Protein AF-A0A348VQR5-F1 (afdb_monomer_lite)

Sequence (103 aa):
MIILLLKLSFMTGRDDYFRTAEESLAVFAVPAQEMGIHAGAYFCALDAYFTMVKLTVEANPASPLAFSARLLAGPYTSILYGQDQGRVIPCVGTACYSPVETP

Foldseek 3Di:
DLLVLLLCCLQPVDCVSLVVSVVVLVVCVVVLVVCDPVSVVSVLSVCLNQFAKEKEAQADCPDPQVVVLVVPDDSRYHYYYDHRPQWIWIDTDPDIDDTDNDD

Secondary structure (DSSP, 8-state):
-HHHHHHHHHHH--HHHHHHHHHHHHHHHHHHHHHGGGGHHHHHHHHHHHHPEEEEEES-TTSHHHHHHHHT-STTEEEEE----SEEEEEETTEEPPPB---

Radius of gyration: 15.35 Å; chains: 1; bounding box: 38×21×40 Å

Structure (mmCIF, N/CA/C/O backbone):
data_AF-A0A348VQR5-F1
#
_entry.id   AF-A0A348VQR5-F1
#
loop_
_atom_site.group_PDB
_atom_site.id
_atom_site.type_symbol
_atom_site.label_atom_id
_atom_site.label_alt_id
_atom_site.label_comp_id
_atom_site.label_asym_id
_atom_site.label_entity_id
_atom_site.label_seq_id
_atom_site.pdbx_PDB_ins_code
_atom_site.Cartn_x
_atom_site.Cartn_y
_atom_site.Cartn_z
_atom_site.occupancy
_atom_site.B_iso_or_equiv
_atom_site.auth_seq_id
_atom_site.auth_comp_id
_atom_site.auth_asym_id
_atom_site.auth_atom_id
_atom_site.pdbx_PDB_model_num
ATOM 1 N N . MET A 1 1 ? 3.283 10.428 -9.409 1.00 82.50 1 MET A N 1
ATOM 2 C CA . MET A 1 1 ? 2.043 10.103 -10.150 1.00 82.50 1 MET A CA 1
ATOM 3 C C . MET A 1 1 ? 1.626 8.649 -9.939 1.00 82.50 1 MET A C 1
ATOM 5 O O . MET A 1 1 ? 0.534 8.437 -9.441 1.00 82.50 1 MET A O 1
ATOM 9 N N . ILE A 1 2 ? 2.500 7.669 -10.199 1.00 95.62 2 ILE A N 1
ATOM 10 C CA . ILE A 1 2 ? 2.203 6.227 -10.050 1.00 95.62 2 ILE A CA 1
ATOM 11 C C . ILE A 1 2 ? 1.743 5.848 -8.627 1.00 95.62 2 ILE A C 1
ATOM 13 O O . ILE A 1 2 ? 0.710 5.209 -8.472 1.00 95.62 2 ILE A O 1
ATOM 17 N N . ILE A 1 3 ? 2.418 6.336 -7.576 1.00 95.19 3 ILE A N 1
ATOM 18 C CA . ILE A 1 3 ? 1.999 6.105 -6.174 1.00 95.19 3 ILE A CA 1
ATOM 19 C C . ILE A 1 3 ? 0.555 6.563 -5.912 1.00 95.19 3 ILE A C 1
ATOM 21 O O . ILE A 1 3 ? -0.165 5.933 -5.144 1.00 95.19 3 ILE A O 1
ATOM 25 N N . LEU A 1 4 ? 0.110 7.655 -6.545 1.00 94.44 4 LEU A N 1
ATOM 26 C CA . LEU A 1 4 ? -1.257 8.151 -6.363 1.00 94.44 4 LEU A CA 1
ATOM 27 C C . LEU A 1 4 ? -2.280 7.223 -7.020 1.00 94.44 4 LEU A C 1
ATOM 29 O O . LEU A 1 4 ? -3.331 6.995 -6.434 1.00 94.44 4 LEU A O 1
ATOM 33 N N . LEU A 1 5 ? -1.961 6.661 -8.189 1.00 96.00 5 LEU A N 1
ATOM 34 C CA . LEU A 1 5 ? -2.805 5.661 -8.846 1.00 96.00 5 LEU A CA 1
ATOM 35 C C . LEU A 1 5 ? -2.955 4.414 -7.967 1.00 96.00 5 LEU A C 1
ATOM 37 O O . LEU A 1 5 ? -4.072 3.955 -7.746 1.00 96.00 5 LEU A O 1
ATOM 41 N N . LEU A 1 6 ? -1.859 3.938 -7.370 1.00 95.12 6 LEU A N 1
ATOM 42 C CA . LEU A 1 6 ? -1.905 2.834 -6.408 1.00 95.12 6 LEU A CA 1
ATOM 43 C C . LEU A 1 6 ? -2.809 3.178 -5.217 1.00 95.12 6 LEU A C 1
ATOM 45 O O . LEU A 1 6 ? -3.751 2.441 -4.931 1.00 95.12 6 LEU A O 1
ATOM 49 N N . LYS A 1 7 ? -2.603 4.338 -4.576 1.00 94.12 7 LYS A N 1
ATOM 50 C CA . LYS A 1 7 ? -3.450 4.788 -3.458 1.00 94.12 7 LYS A CA 1
ATOM 51 C C . LYS A 1 7 ? -4.929 4.824 -3.833 1.00 94.12 7 LYS A C 1
ATOM 53 O O . LYS A 1 7 ? -5.744 4.276 -3.096 1.00 94.12 7 LYS A O 1
ATOM 58 N N . LEU A 1 8 ? -5.264 5.420 -4.979 1.00 93.94 8 LEU A N 1
ATOM 59 C CA . LEU A 1 8 ? -6.637 5.490 -5.479 1.00 93.94 8 LEU A CA 1
ATOM 60 C C . LEU A 1 8 ? -7.228 4.102 -5.711 1.00 93.94 8 LEU A C 1
ATOM 62 O O . LEU A 1 8 ? -8.360 3.862 -5.295 1.00 93.94 8 LEU A O 1
ATOM 66 N N . SER A 1 9 ? -6.467 3.178 -6.300 1.00 94.50 9 SER A N 1
ATOM 67 C CA . SER A 1 9 ? -6.899 1.790 -6.465 1.00 94.50 9 SER A CA 1
ATOM 68 C C . SER A 1 9 ? -7.260 1.154 -5.124 1.00 94.50 9 SER A C 1
ATOM 70 O O . SER A 1 9 ? -8.361 0.634 -4.962 1.00 94.50 9 SER A O 1
ATOM 72 N N . PHE A 1 10 ? -6.380 1.254 -4.123 1.00 91.69 10 PHE A N 1
ATOM 73 C CA . PHE A 1 10 ? -6.626 0.666 -2.802 1.00 91.69 10 PHE A CA 1
ATOM 74 C C . PHE A 1 10 ? -7.786 1.327 -2.044 1.00 91.69 10 PHE A C 1
ATOM 76 O O . PHE A 1 10 ? -8.461 0.648 -1.273 1.00 91.69 10 PHE A O 1
ATOM 83 N N . MET A 1 11 ? -8.027 2.626 -2.252 1.00 91.44 11 MET A N 1
ATOM 84 C CA . MET A 1 11 ? -9.141 3.348 -1.622 1.00 91.44 11 MET A CA 1
ATOM 85 C C . MET A 1 11 ? -10.488 3.058 -2.286 1.00 91.44 11 MET A C 1
ATOM 87 O O . MET A 1 11 ? -11.510 3.039 -1.610 1.00 91.44 11 MET A O 1
ATOM 91 N N . THR A 1 12 ? -10.507 2.883 -3.607 1.00 92.31 12 THR A N 1
ATOM 92 C CA . THR A 1 12 ? -11.755 2.796 -4.386 1.00 92.31 12 THR A CA 1
ATOM 93 C C . THR A 1 12 ? -12.108 1.377 -4.820 1.00 92.31 12 THR A C 1
ATOM 95 O O . THR A 1 12 ? -13.230 1.148 -5.260 1.00 92.31 12 THR A O 1
ATOM 98 N N . GLY A 1 13 ? -11.169 0.430 -4.726 1.00 90.00 13 GLY A N 1
ATOM 99 C CA . GLY A 1 13 ? -11.319 -0.920 -5.277 1.00 90.00 13 GLY A CA 1
ATOM 100 C C . GLY A 1 13 ? -11.372 -0.949 -6.807 1.00 90.00 13 GLY A C 1
ATOM 101 O O . GLY A 1 13 ? -11.823 -1.932 -7.385 1.00 90.00 13 GLY A O 1
ATOM 102 N N . ARG A 1 14 ? -10.978 0.145 -7.468 1.00 94.50 14 ARG A N 1
ATOM 103 C CA . ARG A 1 14 ? -11.036 0.279 -8.920 1.00 94.50 14 ARG A CA 1
ATOM 104 C C . ARG A 1 14 ? -9.742 -0.187 -9.575 1.00 94.50 14 ARG A C 1
ATOM 106 O O . ARG A 1 14 ? -8.737 0.526 -9.558 1.00 94.50 14 ARG A O 1
ATOM 113 N N . ASP A 1 15 ? -9.823 -1.335 -10.234 1.00 93.31 15 ASP A N 1
ATOM 114 C CA . ASP A 1 15 ? -8.691 -1.969 -10.915 1.00 93.31 15 ASP A CA 1
ATOM 115 C C . ASP A 1 15 ? -8.119 -1.140 -12.073 1.00 93.31 15 ASP A C 1
ATOM 117 O O . ASP A 1 15 ? -6.959 -1.323 -12.443 1.00 93.31 15 ASP A O 1
ATOM 121 N N . ASP A 1 16 ? -8.879 -0.195 -12.645 1.00 97.00 16 ASP A N 1
ATOM 122 C CA . ASP A 1 16 ? -8.353 0.664 -13.709 1.00 97.00 16 ASP A CA 1
ATOM 123 C C . ASP A 1 16 ? -7.200 1.546 -13.223 1.00 97.00 16 ASP A C 1
ATOM 125 O O . ASP A 1 16 ? -6.224 1.705 -13.951 1.00 97.00 16 ASP A O 1
ATOM 129 N N . TYR A 1 17 ? -7.239 2.023 -11.974 1.00 96.69 17 TYR A N 1
ATOM 130 C CA . TYR A 1 17 ? -6.113 2.761 -11.404 1.00 96.69 17 TYR A CA 1
ATOM 131 C C . TYR A 1 17 ? -4.885 1.871 -11.198 1.00 96.69 17 TYR A C 1
ATOM 133 O O . TYR A 1 17 ? -3.771 2.311 -11.488 1.00 96.69 17 TYR A O 1
ATOM 141 N N . PHE A 1 18 ? -5.072 0.632 -10.728 1.00 95.00 18 PHE A N 1
ATOM 142 C CA . PHE A 1 18 ? -3.968 -0.314 -10.554 1.00 95.00 18 PHE A CA 1
ATOM 143 C C . PHE A 1 18 ? -3.295 -0.629 -11.887 1.00 95.00 18 PHE A C 1
ATOM 145 O O . PHE A 1 18 ? -2.080 -0.500 -12.016 1.00 95.00 18 PHE A O 1
ATOM 152 N N . ARG A 1 19 ? -4.096 -0.958 -12.905 1.00 97.31 19 ARG A N 1
ATOM 153 C CA . ARG A 1 19 ? -3.603 -1.258 -14.250 1.00 97.31 19 ARG A CA 1
ATOM 154 C C . ARG A 1 19 ? -2.861 -0.071 -14.857 1.00 97.31 19 ARG A C 1
ATOM 156 O O . ARG A 1 19 ? -1.762 -0.244 -15.366 1.00 97.31 19 ARG A O 1
ATOM 163 N N . THR A 1 20 ? -3.391 1.148 -14.745 1.00 98.19 20 THR A N 1
ATOM 164 C CA . THR A 1 20 ? -2.671 2.336 -15.231 1.00 98.19 20 THR A CA 1
ATOM 165 C C . THR A 1 20 ? -1.366 2.573 -1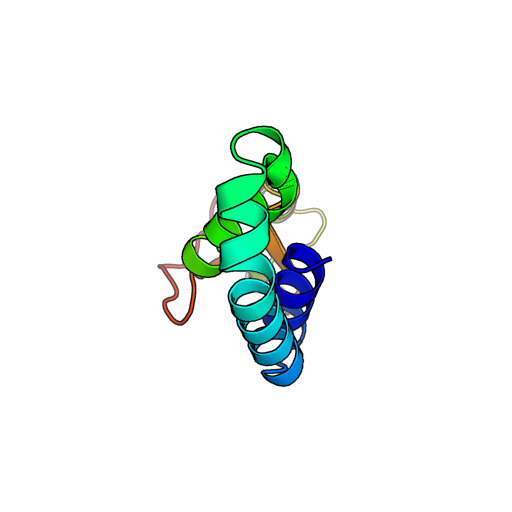4.460 1.00 98.19 20 THR A C 1
ATOM 167 O O . THR A 1 20 ? -0.387 3.045 -15.044 1.00 98.19 20 THR A O 1
ATOM 170 N N . ALA A 1 21 ? -1.309 2.247 -13.163 1.00 96.81 21 ALA A N 1
ATOM 171 C CA . ALA A 1 21 ? -0.067 2.313 -12.392 1.00 96.81 21 ALA A CA 1
ATOM 172 C C . ALA A 1 21 ? 0.970 1.300 -12.903 1.00 96.81 21 ALA A C 1
ATOM 174 O O . ALA A 1 21 ? 2.125 1.670 -13.108 1.00 96.81 21 ALA A O 1
ATOM 175 N N . GLU A 1 22 ? 0.550 0.061 -13.147 1.00 97.50 22 GLU A N 1
ATOM 176 C CA . GLU A 1 22 ? 1.382 -1.018 -13.688 1.00 97.50 22 GLU A CA 1
ATOM 177 C C . GLU A 1 22 ? 1.909 -0.696 -15.091 1.00 97.50 22 GLU A C 1
ATOM 179 O O . GLU A 1 22 ? 3.112 -0.763 -15.333 1.00 97.50 22 GLU A O 1
ATOM 184 N N . GLU A 1 23 ? 1.037 -0.248 -15.996 1.00 98.31 23 GLU A N 1
ATOM 185 C CA . GLU A 1 23 ? 1.415 0.185 -17.344 1.00 98.31 23 GLU A CA 1
ATOM 186 C C . GLU A 1 23 ? 2.419 1.343 -17.293 1.00 98.31 23 GLU A C 1
ATOM 188 O O . GLU A 1 23 ? 3.414 1.349 -18.018 1.00 98.31 23 GLU A O 1
ATOM 193 N N . SER A 1 24 ? 2.207 2.303 -16.388 1.00 97.88 24 SER A N 1
ATOM 194 C CA . SER A 1 24 ? 3.154 3.401 -16.182 1.00 97.88 24 SER A CA 1
ATOM 195 C C . SER A 1 24 ? 4.514 2.886 -15.703 1.00 97.88 24 SER A C 1
ATOM 197 O O . SER A 1 24 ? 5.542 3.331 -16.209 1.00 97.88 24 SER A O 1
ATOM 199 N N . LEU A 1 25 ? 4.551 1.942 -14.755 1.00 97.75 25 LEU A N 1
ATOM 200 C CA . LEU A 1 25 ? 5.806 1.327 -14.305 1.00 97.75 25 LEU A CA 1
ATOM 201 C C . LEU A 1 25 ? 6.524 0.627 -15.463 1.00 97.75 25 LEU A C 1
ATOM 203 O O . LEU A 1 25 ? 7.722 0.831 -15.640 1.00 97.75 25 LEU A O 1
ATOM 207 N N . ALA A 1 26 ? 5.797 -0.120 -16.295 1.00 98.00 26 ALA A N 1
ATOM 208 C CA . ALA A 1 26 ? 6.370 -0.787 -17.459 1.00 98.00 26 ALA A CA 1
ATOM 209 C C . ALA A 1 26 ? 6.982 0.209 -18.463 1.00 98.00 26 ALA A C 1
ATOM 211 O O . ALA A 1 26 ? 8.106 0.007 -18.921 1.00 98.00 26 ALA A O 1
ATOM 212 N N . VAL A 1 27 ? 6.288 1.315 -18.761 1.00 97.75 27 VAL A N 1
ATOM 213 C CA . VAL A 1 27 ? 6.773 2.359 -19.684 1.00 97.75 27 VAL A CA 1
ATOM 214 C C . VAL A 1 27 ? 8.034 3.049 -19.160 1.00 97.75 27 VAL A C 1
ATOM 216 O O . VAL A 1 27 ? 8.953 3.331 -19.929 1.00 97.75 27 VAL A O 1
ATOM 219 N N . PHE A 1 28 ? 8.102 3.321 -17.855 1.00 96.50 28 PHE A N 1
ATOM 220 C CA . PHE A 1 28 ? 9.221 4.057 -17.263 1.00 96.50 28 PHE A CA 1
ATOM 221 C C . PHE A 1 28 ? 10.403 3.178 -16.837 1.00 96.50 28 PHE A C 1
ATOM 223 O O . PHE A 1 28 ? 11.424 3.732 -16.436 1.00 96.50 28 PHE A O 1
ATOM 230 N N . ALA A 1 29 ? 10.321 1.851 -16.965 1.00 96.88 29 ALA A N 1
ATOM 231 C CA . ALA A 1 29 ? 11.366 0.939 -16.502 1.00 96.88 29 ALA A CA 1
ATOM 232 C C . ALA A 1 29 ? 12.742 1.207 -17.134 1.00 96.88 29 ALA A C 1
ATOM 234 O O . ALA A 1 29 ? 13.733 1.346 -16.415 1.00 96.88 29 ALA A O 1
ATOM 235 N N . VAL A 1 30 ? 12.804 1.329 -18.465 1.00 97.19 30 VAL A N 1
ATOM 236 C CA . VAL A 1 30 ? 14.065 1.581 -19.185 1.00 97.19 30 VAL A CA 1
ATOM 237 C C . VAL A 1 30 ? 14.610 2.989 -18.894 1.00 97.19 30 VAL A C 1
ATOM 239 O O . VAL A 1 30 ? 15.747 3.080 -18.431 1.00 97.19 30 VAL A O 1
ATOM 242 N N . PRO A 1 31 ? 13.825 4.081 -19.038 1.00 96.38 31 PRO A N 1
ATOM 243 C CA . PRO A 1 31 ? 14.296 5.416 -18.665 1.00 96.38 31 PRO A CA 1
ATOM 244 C C . PRO A 1 31 ? 14.775 5.512 -17.210 1.00 96.38 31 PRO A C 1
ATOM 246 O O . P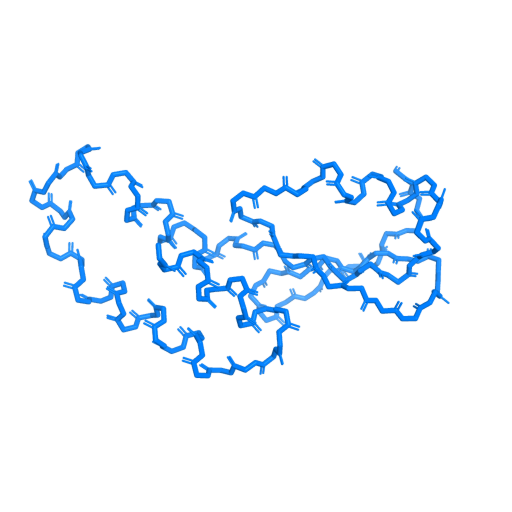RO A 1 31 ? 15.771 6.171 -16.921 1.00 96.38 31 PRO A O 1
ATOM 249 N N . ALA A 1 32 ? 14.095 4.839 -16.277 1.00 96.00 32 ALA A N 1
ATOM 250 C CA . ALA A 1 32 ? 14.483 4.845 -14.872 1.00 96.00 32 ALA A CA 1
ATOM 251 C C . ALA A 1 32 ? 15.833 4.159 -14.631 1.00 96.00 32 ALA A C 1
ATOM 253 O O . ALA A 1 32 ? 16.624 4.633 -13.815 1.00 96.00 32 ALA A O 1
ATOM 254 N N . GLN A 1 33 ? 16.113 3.071 -15.352 1.00 95.06 33 GLN A N 1
ATOM 255 C CA . GLN A 1 33 ? 17.404 2.393 -15.284 1.00 95.06 33 GLN A CA 1
ATOM 256 C C . GLN A 1 33 ? 18.541 3.303 -15.769 1.00 95.06 33 GLN A C 1
ATOM 258 O O . GLN A 1 33 ? 19.579 3.376 -15.113 1.00 95.06 33 GLN A O 1
ATOM 263 N N . GLU A 1 34 ? 18.337 4.032 -16.868 1.00 96.81 34 GLU A N 1
ATOM 264 C CA . GLU A 1 34 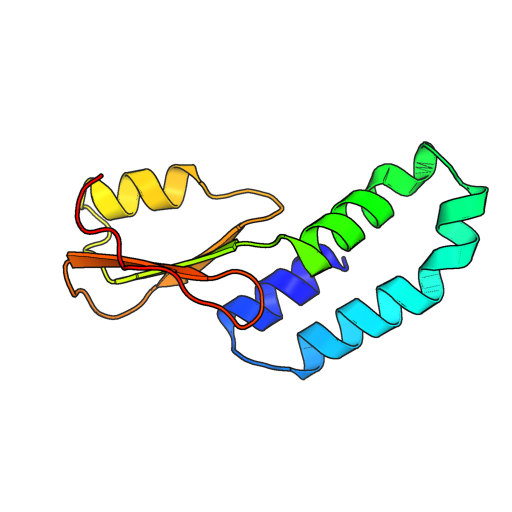? 19.322 4.977 -17.417 1.00 96.81 34 GLU A CA 1
ATOM 265 C C . GLU A 1 34 ? 19.567 6.171 -16.486 1.00 96.81 34 GLU A C 1
ATOM 267 O O . GLU 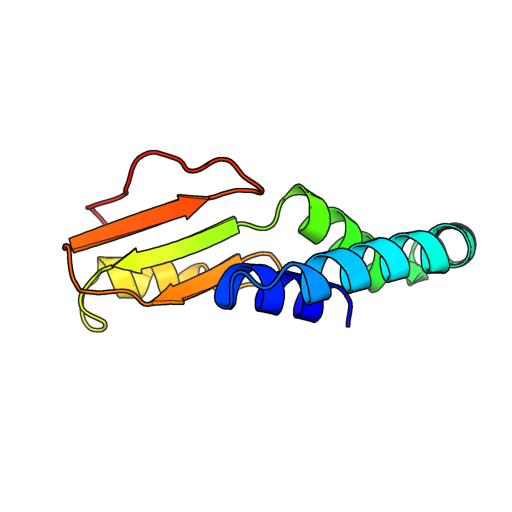A 1 34 ? 20.700 6.614 -16.305 1.00 96.81 34 GLU A O 1
ATOM 272 N N . MET A 1 35 ? 18.508 6.670 -15.847 1.00 95.69 35 MET A N 1
ATOM 273 C CA . MET A 1 35 ? 18.583 7.752 -14.862 1.00 95.69 35 MET A CA 1
ATOM 274 C C . MET A 1 35 ? 19.265 7.334 -13.548 1.00 95.69 35 MET A C 1
ATOM 276 O O . MET A 1 35 ? 19.708 8.200 -12.784 1.00 95.69 35 MET A O 1
ATOM 280 N N . GLY A 1 36 ? 19.325 6.031 -13.250 1.00 93.50 36 GLY A N 1
ATOM 281 C CA . GLY A 1 36 ? 19.931 5.492 -12.036 1.00 93.50 36 GLY A CA 1
ATOM 282 C C . GLY A 1 36 ? 19.373 6.149 -10.769 1.00 93.50 36 GLY A C 1
ATOM 2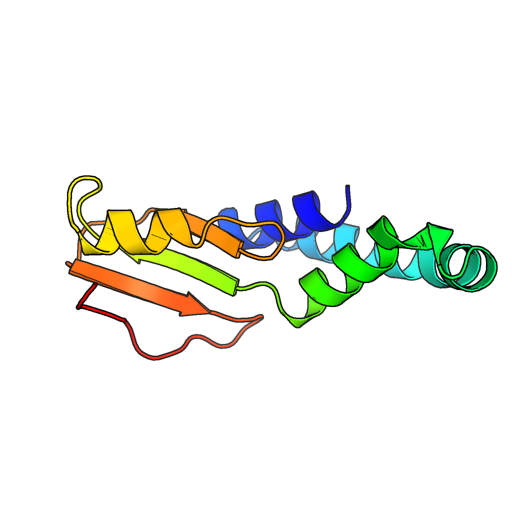83 O O . GLY A 1 36 ? 18.164 6.180 -10.541 1.00 93.50 36 GLY A O 1
ATOM 284 N N . ILE A 1 37 ? 20.251 6.726 -9.943 1.00 91.25 37 ILE A N 1
ATOM 285 C CA . ILE A 1 37 ? 19.872 7.358 -8.665 1.00 91.25 37 ILE A CA 1
ATOM 286 C C . ILE A 1 37 ? 18.872 8.517 -8.821 1.00 91.25 37 ILE A C 1
ATOM 288 O O . ILE A 1 37 ? 18.114 8.816 -7.898 1.00 91.25 37 ILE A O 1
ATOM 292 N N . HIS A 1 38 ? 18.815 9.153 -9.994 1.00 94.81 38 HIS A N 1
ATOM 293 C CA . HIS A 1 38 ? 17.885 10.252 -10.250 1.00 94.81 38 HIS A CA 1
ATOM 294 C C . HIS A 1 38 ? 16.442 9.777 -10.466 1.00 94.81 38 HIS A C 1
ATOM 296 O O . HIS A 1 38 ? 15.512 10.574 -10.346 1.00 94.81 38 HIS A O 1
ATOM 302 N N . ALA A 1 39 ? 16.222 8.480 -10.704 1.00 95.31 39 ALA A N 1
ATOM 303 C CA . ALA A 1 39 ? 14.895 7.883 -10.828 1.00 95.31 39 ALA A CA 1
ATOM 304 C C . ALA A 1 39 ? 14.258 7.515 -9.476 1.00 95.31 39 ALA A C 1
ATOM 306 O O . ALA A 1 39 ? 13.392 6.644 -9.413 1.00 95.31 39 ALA A O 1
ATOM 307 N N . GLY A 1 40 ? 14.639 8.179 -8.379 1.00 93.44 40 GLY A N 1
ATOM 308 C CA . GLY A 1 40 ? 14.127 7.870 -7.038 1.00 93.44 40 GLY A CA 1
ATOM 309 C C . GLY A 1 40 ? 12.596 7.806 -6.968 1.00 93.44 40 GLY A C 1
ATOM 310 O O . GLY A 1 40 ? 12.043 6.879 -6.389 1.00 93.44 40 GLY A O 1
ATOM 311 N N . ALA A 1 41 ? 11.890 8.717 -7.645 1.00 92.81 41 ALA A N 1
ATOM 312 C CA . ALA A 1 41 ? 10.426 8.699 -7.688 1.00 92.81 41 ALA A CA 1
ATOM 313 C C . ALA A 1 41 ? 9.843 7.442 -8.365 1.00 92.81 41 ALA A C 1
ATOM 315 O O . ALA A 1 41 ? 8.779 6.975 -7.955 1.00 92.81 41 ALA A O 1
ATOM 316 N N . TYR A 1 42 ? 10.522 6.901 -9.382 1.00 95.81 42 TYR A N 1
ATOM 317 C CA . TYR A 1 42 ? 10.146 5.638 -10.019 1.00 95.81 42 TYR A CA 1
ATOM 318 C C . TYR A 1 42 ? 10.358 4.472 -9.056 1.00 95.81 42 TYR A C 1
ATOM 320 O O . TYR A 1 42 ? 9.435 3.695 -8.840 1.00 95.81 42 TYR A O 1
ATOM 328 N N . PHE A 1 43 ? 11.528 4.385 -8.418 1.00 95.31 43 PHE A N 1
ATOM 329 C CA . PHE A 1 43 ? 11.821 3.285 -7.499 1.00 95.31 43 PHE A CA 1
ATOM 330 C C . PHE A 1 43 ? 10.932 3.307 -6.253 1.00 95.31 43 PHE A C 1
ATOM 332 O O . PHE A 1 43 ? 10.471 2.252 -5.834 1.00 95.31 43 PHE A O 1
ATOM 339 N N . CYS A 1 44 ? 10.583 4.485 -5.726 1.00 94.56 44 CYS A N 1
ATOM 340 C CA . CYS A 1 44 ? 9.569 4.596 -4.676 1.00 94.56 44 CYS A CA 1
ATOM 341 C C . CYS A 1 44 ? 8.196 4.098 -5.152 1.00 94.56 44 CYS A C 1
ATOM 343 O O . CYS A 1 44 ? 7.455 3.482 -4.395 1.00 94.56 44 CYS A O 1
ATOM 345 N N . ALA A 1 45 ? 7.823 4.371 -6.405 1.00 95.38 45 ALA A N 1
ATOM 346 C CA . ALA A 1 45 ? 6.563 3.882 -6.952 1.00 95.38 45 ALA A CA 1
ATOM 347 C C . ALA A 1 45 ? 6.562 2.370 -7.203 1.00 95.38 45 ALA A C 1
ATOM 349 O O . ALA A 1 45 ? 5.535 1.728 -7.001 1.00 95.38 45 ALA A O 1
ATOM 350 N N . LEU A 1 46 ? 7.697 1.818 -7.626 1.00 95.75 46 LEU A N 1
ATOM 351 C CA . LEU A 1 46 ? 7.881 0.386 -7.814 1.00 95.75 46 LEU A CA 1
ATOM 352 C C . LEU A 1 46 ? 7.848 -0.357 -6.473 1.00 95.75 46 LEU A C 1
ATOM 354 O O . LEU A 1 46 ? 7.196 -1.387 -6.371 1.00 95.75 46 LEU A O 1
ATOM 358 N N . ASP A 1 47 ? 8.488 0.188 -5.437 1.00 94.56 47 ASP A N 1
ATOM 359 C CA . ASP A 1 47 ? 8.389 -0.343 -4.075 1.00 94.56 47 ASP A CA 1
ATOM 360 C C . ASP A 1 47 ? 6.928 -0.328 -3.607 1.00 94.56 47 ASP A C 1
ATOM 362 O O . ASP A 1 47 ? 6.364 -1.371 -3.287 1.00 94.56 47 ASP A O 1
ATOM 366 N N . ALA A 1 48 ? 6.256 0.821 -3.731 1.00 94.94 48 ALA A N 1
ATOM 367 C CA . ALA A 1 48 ? 4.837 0.954 -3.413 1.00 94.94 48 ALA A CA 1
ATOM 368 C C . ALA A 1 48 ? 3.944 -0.070 -4.140 1.00 94.94 48 ALA A C 1
ATOM 370 O O . ALA A 1 48 ? 2.979 -0.552 -3.554 1.00 94.94 48 ALA A O 1
ATOM 371 N N . TYR A 1 49 ? 4.234 -0.410 -5.398 1.00 95.12 49 TYR A N 1
ATOM 372 C CA . TYR A 1 49 ? 3.461 -1.404 -6.150 1.00 95.12 49 TYR A CA 1
ATOM 373 C C . TYR A 1 49 ? 3.459 -2.775 -5.457 1.00 95.12 49 TYR A C 1
ATOM 375 O O . TYR A 1 49 ? 2.419 -3.428 -5.403 1.00 95.12 49 TYR A O 1
ATOM 383 N N . PHE A 1 50 ? 4.589 -3.180 -4.873 1.00 92.88 50 PHE A N 1
ATOM 384 C CA . PHE A 1 50 ? 4.715 -4.468 -4.188 1.00 92.88 50 PHE A CA 1
ATOM 385 C C . PHE A 1 50 ? 4.381 -4.408 -2.696 1.00 92.88 50 PHE A C 1
ATOM 387 O O . PHE A 1 50 ? 3.903 -5.397 -2.141 1.00 92.88 50 PHE A O 1
ATOM 394 N N . THR A 1 51 ? 4.652 -3.282 -2.033 1.00 93.06 51 THR A N 1
ATOM 395 C CA . THR A 1 51 ? 4.696 -3.213 -0.564 1.00 93.06 51 THR A CA 1
ATOM 396 C C . THR A 1 51 ? 3.654 -2.286 0.054 1.00 93.06 51 THR A C 1
ATOM 398 O O . THR A 1 51 ? 3.559 -2.224 1.280 1.00 93.06 51 THR A O 1
ATOM 401 N N . MET A 1 52 ? 2.839 -1.585 -0.749 1.00 94.50 52 MET A N 1
ATOM 402 C CA . MET A 1 52 ? 1.846 -0.655 -0.209 1.00 94.50 52 MET A CA 1
ATOM 403 C C . MET A 1 52 ? 0.868 -1.354 0.738 1.00 94.50 52 MET A C 1
ATOM 405 O O . MET A 1 52 ? 0.203 -2.333 0.391 1.00 94.50 52 MET A O 1
ATOM 409 N N . VAL A 1 53 ? 0.746 -0.780 1.933 1.00 95.69 53 VAL A N 1
ATOM 410 C CA . VAL A 1 53 ? -0.177 -1.225 2.972 1.00 95.69 53 VAL A CA 1
ATOM 411 C C . VAL A 1 53 ? -1.490 -0.467 2.826 1.00 95.69 53 VAL A C 1
ATOM 413 O O . VAL A 1 53 ? -1.527 0.764 2.876 1.00 95.69 53 VAL A O 1
ATOM 416 N N . LYS A 1 54 ? -2.595 -1.194 2.700 1.00 96.06 54 LYS A N 1
ATOM 417 C CA . LYS A 1 54 ? -3.945 -0.658 2.867 1.00 96.06 54 LYS A CA 1
ATOM 418 C C . LYS A 1 54 ? -4.384 -0.860 4.313 1.00 96.06 54 LYS A C 1
ATOM 420 O O . LYS A 1 54 ? -4.504 -1.996 4.759 1.00 96.06 54 LYS A O 1
ATOM 425 N N . LEU A 1 55 ? -4.672 0.224 5.023 1.00 96.81 55 LEU A N 1
ATOM 426 C CA . LEU A 1 55 ? -5.304 0.202 6.339 1.00 96.81 55 LEU A CA 1
ATOM 427 C C . LEU A 1 55 ? -6.791 0.507 6.179 1.00 96.81 55 LEU A C 1
ATOM 429 O O . LEU A 1 55 ? -7.161 1.623 5.816 1.00 96.81 55 LEU A O 1
ATOM 433 N N . THR A 1 56 ? -7.640 -0.475 6.469 1.00 97.25 56 THR A N 1
ATOM 434 C CA . THR A 1 56 ? -9.081 -0.240 6.612 1.00 97.25 56 THR A CA 1
ATOM 435 C C . THR A 1 56 ? -9.356 0.093 8.071 1.00 97.25 56 THR A C 1
ATOM 437 O O . THR A 1 56 ? -9.256 -0.776 8.933 1.00 97.25 56 THR A O 1
ATOM 440 N N . VAL A 1 57 ? -9.629 1.362 8.357 1.00 97.69 57 VAL A N 1
ATOM 441 C CA . VAL A 1 57 ? -9.881 1.886 9.699 1.00 97.69 57 VAL A CA 1
ATOM 442 C C . VAL A 1 57 ? -11.378 1.813 9.970 1.00 97.69 57 VAL A C 1
ATOM 444 O O . VAL A 1 57 ? -12.154 2.658 9.525 1.00 97.69 57 VAL A O 1
ATOM 447 N N . GLU A 1 58 ? -11.769 0.779 10.703 1.00 97.88 58 GLU A N 1
ATOM 448 C CA . GLU A 1 58 ? -13.124 0.510 11.182 1.00 97.88 58 GLU A CA 1
ATOM 449 C C . GLU A 1 58 ? -13.184 0.828 12.680 1.00 97.88 58 GLU A C 1
ATOM 451 O O . GLU A 1 58 ? -13.521 -0.017 13.503 1.00 97.88 58 GLU A O 1
ATOM 456 N N . ALA A 1 59 ? -12.773 2.040 13.049 1.00 97.38 59 ALA A N 1
ATOM 457 C CA . ALA A 1 59 ? -12.705 2.503 14.429 1.00 97.38 59 ALA A CA 1
ATOM 458 C C . ALA A 1 59 ? -13.186 3.954 14.520 1.00 97.38 59 ALA A C 1
ATOM 460 O O . ALA A 1 59 ? -12.983 4.735 13.584 1.00 97.38 59 ALA A O 1
ATOM 461 N N . ASN A 1 60 ? -13.767 4.341 15.660 1.00 95.94 60 ASN A N 1
ATOM 462 C CA . ASN A 1 60 ? -14.157 5.726 15.922 1.00 95.94 60 ASN A CA 1
ATOM 463 C C . ASN A 1 60 ? -13.002 6.701 15.582 1.00 95.94 60 ASN A C 1
ATOM 465 O O . ASN A 1 60 ? -11.898 6.517 16.105 1.00 95.94 60 ASN A O 1
ATOM 469 N N . PRO A 1 61 ? -13.220 7.764 14.782 1.00 93.31 61 PRO A N 1
ATOM 470 C CA . PRO A 1 61 ? -12.162 8.701 14.392 1.00 93.31 61 PRO A CA 1
ATOM 471 C C . PRO A 1 61 ? -11.468 9.426 15.555 1.00 93.31 61 PRO A C 1
ATOM 473 O O . PRO A 1 61 ? -10.366 9.939 15.368 1.00 93.31 61 PRO A O 1
ATOM 476 N N . ALA A 1 62 ? -12.083 9.504 16.734 1.00 94.12 62 ALA A N 1
ATOM 477 C CA . ALA A 1 62 ? -11.486 10.068 17.945 1.00 94.12 62 ALA A CA 1
ATOM 478 C C . ALA A 1 62 ? -10.796 9.015 18.834 1.00 94.12 62 ALA A C 1
ATOM 480 O O . ALA A 1 62 ? -10.177 9.376 19.832 1.00 94.12 62 ALA A O 1
ATOM 481 N N . SER A 1 63 ? -10.884 7.724 18.492 1.00 96.56 63 SER A N 1
ATOM 482 C CA . SER A 1 63 ? -10.250 6.655 19.269 1.00 96.56 63 SER A CA 1
ATOM 483 C C . SER A 1 63 ? -8.718 6.693 19.170 1.00 96.56 63 SER A C 1
ATOM 485 O O . SER A 1 63 ? -8.171 7.095 18.134 1.00 96.56 63 SER A O 1
ATOM 487 N N . PRO A 1 64 ? -8.008 6.202 20.205 1.00 97.38 64 PRO A N 1
ATOM 488 C CA . PRO A 1 64 ? -6.561 6.017 20.147 1.00 97.38 64 PRO A CA 1
ATOM 489 C C . PRO A 1 64 ? -6.123 5.117 18.983 1.00 97.38 64 PRO A C 1
ATOM 491 O O . PRO A 1 64 ? -5.143 5.429 18.320 1.00 97.38 64 PRO A O 1
ATOM 494 N N . LEU A 1 65 ? -6.889 4.067 18.667 1.00 97.00 65 LEU A N 1
ATOM 495 C CA . LEU A 1 65 ? -6.592 3.156 17.557 1.00 97.00 65 LEU A CA 1
ATOM 496 C C . LEU A 1 65 ? -6.630 3.873 16.195 1.00 97.00 65 LEU A C 1
ATOM 498 O O . LEU A 1 65 ? -5.693 3.765 15.403 1.00 97.00 65 LEU A O 1
ATOM 502 N N . ALA A 1 66 ? -7.675 4.667 15.928 1.00 96.38 66 ALA A N 1
ATOM 503 C CA . ALA A 1 66 ? -7.755 5.464 14.701 1.00 96.38 66 ALA A CA 1
ATOM 504 C C . ALA A 1 66 ? -6.672 6.556 14.652 1.00 96.38 66 ALA A C 1
ATOM 506 O O . ALA A 1 66 ? -6.189 6.916 13.577 1.00 96.38 66 ALA A O 1
ATOM 507 N N . PHE A 1 67 ? -6.272 7.098 15.806 1.00 96.44 67 PHE A N 1
ATOM 508 C CA . PHE A 1 67 ? -5.140 8.015 15.898 1.00 96.44 67 PHE A CA 1
ATOM 509 C C . PHE A 1 67 ? -3.816 7.330 15.530 1.00 96.44 67 PHE A C 1
ATOM 511 O O . PHE A 1 67 ? -3.151 7.824 14.620 1.00 96.44 67 PHE A O 1
ATOM 518 N N . SER A 1 68 ? -3.491 6.176 16.124 1.00 96.38 68 SER A N 1
ATOM 519 C CA . SER A 1 68 ? -2.310 5.372 15.768 1.00 96.38 68 SER A CA 1
ATOM 520 C C . SER A 1 68 ? -2.284 5.037 14.275 1.00 96.38 68 SER A C 1
ATOM 522 O O . SER A 1 68 ? -1.278 5.269 13.608 1.00 96.38 68 SER A O 1
ATOM 524 N N . ALA A 1 69 ? -3.407 4.586 13.706 1.00 95.88 69 ALA A N 1
ATOM 525 C CA . ALA A 1 69 ? -3.493 4.268 12.280 1.00 95.88 69 ALA A CA 1
ATOM 526 C C . ALA A 1 69 ? -3.207 5.481 11.376 1.00 95.88 69 ALA A C 1
ATOM 528 O O . ALA A 1 69 ? -2.545 5.348 10.347 1.00 95.88 69 ALA A O 1
ATOM 529 N N . ARG A 1 70 ? -3.655 6.685 11.760 1.00 94.25 70 ARG A N 1
ATOM 530 C CA . ARG A 1 70 ? -3.358 7.923 11.016 1.00 94.25 70 ARG A CA 1
ATOM 531 C C . ARG A 1 70 ? -1.894 8.330 11.092 1.00 94.25 70 ARG A C 1
ATOM 533 O O . ARG A 1 70 ? -1.398 8.904 10.128 1.00 94.25 70 ARG A O 1
ATOM 540 N N . LEU A 1 71 ? -1.198 8.033 12.190 1.00 94.75 71 LEU A N 1
ATOM 541 C CA . LEU A 1 71 ? 0.243 8.292 12.290 1.00 94.75 71 LEU A CA 1
ATOM 542 C C . LEU A 1 71 ? 1.056 7.444 11.302 1.00 94.75 71 LEU A C 1
ATOM 544 O O . LEU A 1 71 ? 2.155 7.840 10.927 1.00 94.75 71 LEU A O 1
ATOM 548 N N . LEU A 1 72 ? 0.500 6.325 10.828 1.00 92.19 72 LEU A N 1
ATOM 549 C CA . LEU A 1 72 ? 1.095 5.493 9.779 1.00 92.19 72 LEU A CA 1
ATOM 550 C C . LEU A 1 72 ? 0.834 6.027 8.360 1.00 92.19 72 LEU A C 1
ATOM 552 O O . LEU A 1 72 ? 1.250 5.399 7.382 1.00 92.19 72 LEU A O 1
ATOM 556 N N . ALA A 1 73 ? 0.142 7.163 8.210 1.00 88.94 73 ALA A N 1
ATOM 557 C CA . ALA A 1 73 ? -0.066 7.784 6.910 1.00 88.94 73 ALA A CA 1
ATOM 558 C C . ALA A 1 73 ? 1.283 8.171 6.285 1.00 88.94 73 ALA A C 1
ATOM 560 O O . ALA A 1 73 ? 2.040 8.975 6.823 1.00 88.94 73 ALA A O 1
ATOM 561 N N . GLY A 1 74 ? 1.572 7.616 5.110 1.00 85.31 74 GLY A N 1
ATOM 562 C CA . GLY A 1 74 ? 2.844 7.818 4.426 1.00 85.31 74 GLY A CA 1
ATOM 563 C C . GLY A 1 74 ? 2.757 7.525 2.930 1.00 85.31 74 GLY A C 1
ATOM 564 O O . GLY A 1 74 ? 1.670 7.255 2.406 1.00 85.31 74 GLY A O 1
ATOM 565 N N . PRO A 1 75 ? 3.883 7.594 2.199 1.00 80.44 75 PRO A N 1
ATOM 566 C CA . PRO A 1 75 ? 3.925 7.317 0.763 1.00 80.44 75 PRO A CA 1
ATOM 567 C C . PRO A 1 75 ? 3.396 5.923 0.407 1.00 80.44 75 PRO A C 1
ATOM 569 O O . PRO A 1 75 ? 2.688 5.786 -0.589 1.00 80.44 75 PRO A O 1
ATOM 572 N N . TYR A 1 76 ? 3.658 4.933 1.264 1.00 89.19 76 TYR A N 1
ATOM 573 C CA . TYR A 1 76 ? 3.337 3.516 1.047 1.00 89.19 76 TYR A CA 1
ATOM 574 C C . TYR A 1 76 ? 2.155 3.023 1.880 1.00 89.19 76 TYR A C 1
ATOM 576 O O . TYR A 1 76 ? 1.949 1.823 2.016 1.00 89.19 76 TYR A O 1
ATOM 584 N N . THR A 1 77 ? 1.357 3.950 2.409 1.00 94.25 77 THR A N 1
ATOM 585 C CA . THR A 1 77 ? 0.145 3.625 3.159 1.00 94.25 77 THR A CA 1
ATOM 586 C C . THR A 1 77 ? -1.057 4.255 2.473 1.00 94.25 77 THR A C 1
ATOM 588 O O . THR A 1 77 ? -1.060 5.452 2.160 1.00 94.25 77 THR A O 1
ATOM 591 N N . SER A 1 78 ? -2.089 3.451 2.255 1.00 95.00 78 SER A N 1
ATOM 592 C CA . SER A 1 78 ? -3.413 3.886 1.827 1.00 95.00 78 SER A CA 1
ATOM 593 C C . SER A 1 78 ? -4.395 3.668 2.975 1.00 95.00 78 SER A C 1
ATOM 595 O O . SER A 1 78 ? -4.428 2.585 3.550 1.00 95.00 78 SER A O 1
ATOM 597 N N . ILE A 1 79 ? -5.165 4.694 3.341 1.00 95.06 79 ILE A N 1
ATOM 598 C CA . ILE A 1 79 ? -6.124 4.621 4.451 1.00 95.06 79 ILE A CA 1
ATOM 599 C C . ILE A 1 79 ? -7.537 4.707 3.884 1.00 95.06 79 ILE A C 1
ATOM 601 O O . ILE A 1 79 ? -7.882 5.670 3.199 1.00 95.06 79 ILE A O 1
ATOM 605 N N . LEU A 1 80 ? -8.347 3.706 4.210 1.00 95.06 80 LEU A N 1
ATOM 606 C CA . LEU A 1 80 ? -9.769 3.634 3.905 1.00 95.06 80 LEU A CA 1
ATOM 607 C C . LEU A 1 80 ? -10.547 3.632 5.222 1.00 95.06 80 LEU A C 1
ATOM 609 O O . LEU A 1 80 ? -10.238 2.844 6.107 1.00 95.06 80 LEU A O 1
ATOM 613 N N . TYR A 1 81 ? -11.554 4.489 5.358 1.00 94.44 81 TYR A N 1
ATOM 614 C CA . TYR A 1 81 ? -12.417 4.504 6.542 1.00 94.44 81 TYR A CA 1
ATOM 615 C C . TYR A 1 81 ? -13.678 3.677 6.297 1.00 94.44 81 TYR A C 1
ATOM 617 O O . TYR A 1 81 ? -14.291 3.783 5.234 1.00 94.44 81 TYR A O 1
ATOM 625 N N . GLY A 1 82 ? -14.052 2.867 7.285 1.00 93.19 82 GLY A N 1
ATOM 626 C CA . GLY A 1 82 ? -15.248 2.028 7.272 1.00 93.19 82 GLY A CA 1
ATOM 627 C C . GLY A 1 82 ? -16.168 2.298 8.463 1.00 93.19 82 GLY A C 1
ATOM 628 O O . GLY A 1 82 ? -15.996 3.270 9.198 1.00 93.19 82 GLY A O 1
ATOM 629 N N . GLN A 1 83 ? -17.165 1.431 8.643 1.00 95.56 83 GLN A N 1
ATOM 630 C CA . GLN A 1 83 ? -18.051 1.477 9.810 1.00 95.56 83 GLN A CA 1
ATOM 631 C C . GLN A 1 83 ? -17.280 1.119 11.081 1.00 95.56 83 GLN A C 1
ATOM 633 O O . GLN A 1 83 ? -16.414 0.250 11.043 1.00 95.56 83 GLN A O 1
ATOM 638 N N . ASP A 1 84 ? -17.606 1.769 12.198 1.00 96.94 84 ASP A N 1
ATOM 639 C CA . ASP A 1 84 ? -16.936 1.530 13.477 1.00 96.94 84 ASP A CA 1
ATOM 640 C C . ASP A 1 84 ? -17.228 0.114 13.998 1.00 96.94 84 ASP A C 1
ATOM 642 O O . ASP A 1 84 ? -18.359 -0.223 14.345 1.00 96.94 84 ASP A O 1
ATOM 646 N N . GLN A 1 85 ? -16.188 -0.713 14.023 1.00 97.19 85 GLN A N 1
ATOM 647 C CA . GLN A 1 85 ? -16.158 -2.073 14.558 1.00 97.19 85 GLN A CA 1
ATOM 648 C C . GLN A 1 85 ? -15.011 -2.235 15.573 1.00 97.19 85 GLN A C 1
ATOM 650 O O . GLN A 1 85 ? -14.653 -3.358 15.918 1.00 97.19 85 GLN A O 1
ATOM 655 N N . GLY A 1 86 ? -14.413 -1.128 16.034 1.00 97.00 86 GLY A N 1
ATOM 656 C CA . GLY A 1 86 ? -13.298 -1.132 16.981 1.00 97.00 86 GLY A CA 1
ATOM 657 C C . GLY A 1 86 ? -12.003 -1.773 16.468 1.00 97.00 86 GLY A C 1
ATOM 658 O O . GLY A 1 86 ? -11.227 -2.265 17.281 1.00 97.00 86 GLY A O 1
ATOM 659 N N . ARG A 1 87 ? -11.753 -1.794 15.150 1.00 98.00 87 ARG A N 1
ATOM 660 C CA . ARG A 1 87 ? -10.598 -2.506 14.571 1.00 98.00 87 ARG A CA 1
ATOM 661 C C . ARG A 1 87 ? -9.953 -1.796 13.382 1.00 98.00 87 ARG A C 1
ATOM 663 O O . ARG A 1 87 ? -10.565 -0.972 12.705 1.00 98.00 87 ARG A O 1
ATOM 670 N N . VAL A 1 88 ? -8.712 -2.165 13.087 1.00 98.12 88 V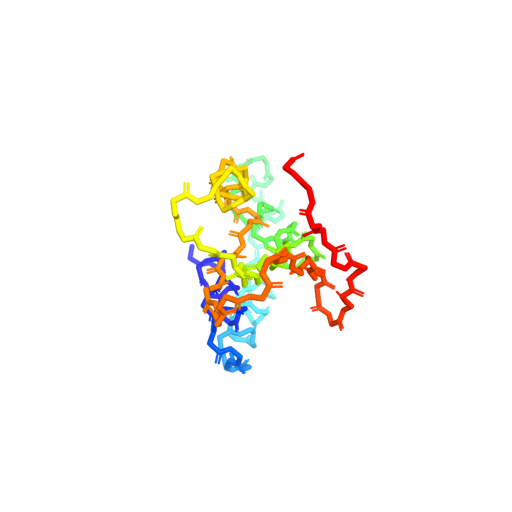AL A N 1
ATOM 671 C CA . VAL A 1 88 ? -7.991 -1.781 11.866 1.00 98.12 88 VAL A CA 1
ATOM 672 C C . VAL A 1 88 ? -7.558 -3.043 11.134 1.00 98.12 88 VAL A C 1
ATOM 674 O O . VAL A 1 88 ? -6.952 -3.925 11.734 1.00 98.12 88 VAL A O 1
ATOM 677 N N . ILE A 1 89 ? -7.853 -3.134 9.838 1.00 97.81 89 ILE A N 1
ATOM 678 C CA . ILE A 1 89 ? -7.496 -4.287 9.003 1.00 97.81 89 ILE A CA 1
ATOM 679 C C . ILE A 1 89 ? -6.361 -3.876 8.056 1.00 97.81 89 ILE A C 1
ATOM 681 O O . ILE A 1 89 ? -6.611 -3.093 7.130 1.00 97.81 89 ILE A O 1
ATOM 685 N N . PRO A 1 90 ? -5.129 -4.377 8.258 1.00 96.25 90 PRO A N 1
ATOM 686 C CA . PRO A 1 90 ? -4.033 -4.166 7.329 1.00 96.25 90 PRO A CA 1
ATOM 687 C C . PRO A 1 90 ? -4.072 -5.195 6.196 1.00 96.25 90 PRO A C 1
ATOM 689 O O . PRO A 1 90 ? -4.241 -6.392 6.429 1.00 96.25 90 PRO A O 1
ATOM 692 N N . CYS A 1 91 ? -3.855 -4.738 4.967 1.00 95.00 91 CYS A N 1
ATOM 693 C CA . CYS A 1 91 ? -3.685 -5.591 3.796 1.00 95.00 91 CYS A CA 1
ATOM 694 C C . CYS A 1 91 ? -2.473 -5.143 2.975 1.00 95.00 91 CYS A C 1
ATOM 696 O O . CYS A 1 91 ? -2.195 -3.948 2.896 1.00 95.00 91 CYS A O 1
ATOM 698 N N . VAL A 1 92 ? -1.793 -6.087 2.331 1.00 92.19 92 VAL A N 1
ATOM 699 C CA . VAL A 1 92 ? -0.727 -5.847 1.347 1.00 92.19 92 VAL A CA 1
ATOM 700 C C . VAL A 1 92 ? -1.078 -6.636 0.091 1.00 92.19 92 VAL A C 1
ATOM 702 O O . VAL A 1 92 ? -1.297 -7.848 0.147 1.00 92.19 92 VAL A O 1
ATOM 705 N N . GLY A 1 93 ? -1.194 -5.941 -1.042 1.00 84.94 93 GLY A N 1
ATOM 706 C CA . GLY A 1 93 ? -1.728 -6.533 -2.270 1.00 84.94 93 GLY A CA 1
ATOM 707 C C . GLY A 1 93 ? -3.123 -7.132 -2.046 1.00 84.94 93 GLY A C 1
ATOM 708 O O . GLY A 1 93 ? -4.041 -6.443 -1.597 1.00 84.94 93 GLY A O 1
ATOM 709 N N . THR A 1 94 ? -3.277 -8.424 -2.341 1.00 84.81 94 THR A N 1
ATOM 710 C CA . THR A 1 94 ? -4.534 -9.174 -2.172 1.00 84.81 94 THR A CA 1
ATOM 711 C C . THR A 1 94 ? -4.665 -9.867 -0.813 1.00 84.81 94 THR A C 1
ATOM 713 O O . THR A 1 94 ? -5.709 -10.456 -0.534 1.00 84.81 94 THR A O 1
ATOM 716 N N . ALA A 1 95 ? -3.631 -9.830 0.031 1.00 92.81 95 ALA A N 1
ATOM 717 C CA . ALA A 1 95 ? -3.620 -10.501 1.325 1.00 92.81 95 ALA A CA 1
ATOM 718 C C . ALA A 1 95 ? -3.957 -9.520 2.452 1.00 92.81 95 ALA A C 1
ATOM 720 O O . ALA A 1 95 ? -3.392 -8.430 2.525 1.00 92.81 95 ALA A O 1
ATOM 721 N N . CYS A 1 96 ? -4.848 -9.924 3.356 1.00 95.25 96 CYS A N 1
ATOM 722 C CA . CYS A 1 96 ? -5.153 -9.183 4.576 1.00 95.25 96 CYS A CA 1
ATOM 723 C C . CYS A 1 96 ? -4.696 -9.973 5.799 1.00 95.25 96 CYS A C 1
ATOM 725 O O . CYS A 1 96 ? -4.768 -11.203 5.824 1.00 95.25 96 CYS A O 1
ATOM 727 N N . TYR A 1 97 ? -4.225 -9.249 6.803 1.00 95.81 97 TYR A N 1
ATOM 728 C CA . TYR A 1 97 ? -3.754 -9.807 8.062 1.00 95.81 97 TYR A CA 1
ATOM 729 C C . TYR A 1 97 ? -4.845 -9.724 9.130 1.00 95.81 97 TYR A C 1
ATOM 731 O O . TYR A 1 97 ? -5.890 -9.096 8.934 1.00 95.81 97 TYR A O 1
ATOM 739 N N . SER A 1 98 ? -4.589 -10.363 10.273 1.00 96.88 98 SER A N 1
ATOM 740 C CA . SER A 1 98 ? -5.477 -10.299 11.431 1.00 96.88 98 SER A CA 1
ATOM 741 C C . SER A 1 98 ? -5.773 -8.844 11.821 1.00 96.88 98 SER A C 1
ATOM 743 O O . SER A 1 98 ? -4.846 -8.027 11.837 1.00 96.88 98 SER A O 1
ATOM 745 N N . PRO A 1 99 ? -7.035 -8.510 12.147 1.00 97.44 99 PRO A N 1
ATOM 746 C CA . PRO A 1 99 ? -7.385 -7.179 12.616 1.00 97.44 99 PRO A CA 1
ATOM 747 C C . PRO A 1 99 ? -6.625 -6.796 13.888 1.00 97.44 99 PRO A C 1
ATOM 749 O O . PRO A 1 99 ? -6.356 -7.634 14.747 1.00 97.44 99 PRO A O 1
ATOM 752 N N . VAL A 1 100 ? -6.315 -5.510 14.008 1.00 97.12 100 VAL A N 1
ATOM 753 C CA . VAL A 1 100 ? -5.717 -4.901 15.196 1.00 97.12 100 VAL A CA 1
ATOM 754 C C . VAL A 1 100 ? -6.810 -4.159 15.957 1.00 97.12 100 VAL A C 1
ATOM 756 O O . VAL A 1 100 ? -7.475 -3.295 15.389 1.00 97.12 100 VAL A O 1
ATOM 759 N N . GLU A 1 101 ? -6.991 -4.495 17.231 1.00 96.88 101 GLU A N 1
ATOM 760 C CA . GLU A 1 101 ? -8.045 -3.939 18.100 1.00 96.88 101 GLU A CA 1
ATOM 761 C C . GLU A 1 101 ? -7.476 -3.014 19.190 1.00 96.88 101 GLU A C 1
ATOM 763 O O . GLU A 1 101 ? -8.214 -2.291 19.859 1.00 96.88 101 GLU A O 1
ATOM 768 N N . THR A 1 102 ? -6.149 -2.998 19.356 1.00 92.50 102 THR A N 1
ATOM 769 C CA . THR A 1 102 ? -5.439 -2.184 20.351 1.00 92.50 102 THR A CA 1
ATOM 770 C C . THR A 1 102 ? -4.448 -1.220 19.690 1.00 92.50 102 THR A C 1
ATOM 772 O O . THR A 1 102 ? -3.890 -1.581 18.655 1.00 92.50 102 THR A O 1
ATOM 775 N N . PRO A 1 103 ? -4.226 -0.016 20.253 1.00 85.81 103 PRO A N 1
ATOM 776 C CA . PRO A 1 103 ? -3.417 1.040 19.631 1.00 85.81 103 PRO A CA 1
ATOM 777 C C . PRO A 1 103 ? -1.930 0.734 19.459 1.00 85.81 103 PRO A C 1
ATOM 779 O O . PRO A 1 103 ? -1.397 -0.099 20.227 1.00 85.81 103 PRO A O 1
#

pLDDT: mean 94.67, std 3.33, range [80.44, 98.31]